Protein AF-A0A968IIS9-F1 (afdb_monomer_lite)

Sequence (129 aa):
MTMNLSERDKFNYFKNLAVIAIKNIHNLNKELLGYYANKLEISKTELEAISPDELLNYEFQQLDNNNFNLELLCDAVTIVCSKGEGNVDEKQYLACVELAGVLNYNQQTVDKTIENFFEISRKRNQKNH

pLDDT: mean 87.01, std 10.9, range [44.0, 96.81]

Foldseek 3Di:
DADPADLVLLLLLLLLLVLLLVLPPDPVSVVLSVVSCVNSVPDPVNVVPDDPVCSVVDQRAAGPPLVCLLVSLLSSLCSQCVVPDLDRDPSSLVSSQSSCVNSVHHSVSSVVSNVVVVVVVVVVVVVVD

Structure (mmCIF, N/CA/C/O backbone):
data_AF-A0A968IIS9-F1
#
_entry.id   AF-A0A968IIS9-F1
#
loop_
_atom_site.group_PDB
_atom_site.id
_atom_site.type_symbol
_atom_site.label_atom_id
_atom_site.label_alt_id
_atom_site.label_comp_id
_atom_site.label_asym_id
_atom_site.label_entity_id
_atom_site.label_seq_id
_atom_site.pdbx_PDB_ins_code
_atom_site.Cartn_x
_atom_site.Cartn_y
_atom_site.Cartn_z
_atom_site.occupancy
_atom_site.B_iso_or_equiv
_atom_site.auth_seq_id
_atom_site.auth_comp_id
_atom_site.auth_asym_id
_atom_site.auth_atom_id
_atom_site.pdbx_PDB_model_num
ATOM 1 N N . MET A 1 1 ? 10.308 9.966 12.398 1.00 47.16 1 MET A N 1
ATOM 2 C CA . MET A 1 1 ? 9.239 10.844 11.884 1.00 47.16 1 MET A CA 1
ATOM 3 C C . MET A 1 1 ? 7.938 10.145 12.223 1.00 47.16 1 MET A C 1
ATOM 5 O O . MET A 1 1 ? 7.793 9.003 11.814 1.00 47.16 1 MET A O 1
ATOM 9 N N . THR A 1 2 ? 7.089 10.745 13.054 1.00 53.34 2 THR A N 1
ATOM 10 C CA . THR A 1 2 ? 5.845 10.118 13.537 1.00 53.34 2 THR A CA 1
ATOM 11 C C . THR A 1 2 ? 4.686 10.612 12.672 1.00 53.34 2 THR A C 1
ATOM 13 O O . THR A 1 2 ? 4.580 11.818 12.442 1.00 53.34 2 THR A O 1
ATOM 16 N N . MET A 1 3 ? 3.863 9.706 12.138 1.00 71.00 3 MET A N 1
ATOM 17 C CA . MET A 1 3 ? 2.728 10.068 11.281 1.00 71.00 3 MET A CA 1
ATOM 18 C C . MET A 1 3 ? 1.579 10.584 12.151 1.00 71.00 3 MET A C 1
ATOM 20 O O . MET A 1 3 ? 1.103 9.874 13.030 1.00 71.00 3 MET A O 1
ATOM 24 N N . ASN A 1 4 ? 1.121 11.816 11.915 1.00 84.44 4 ASN A N 1
ATOM 25 C CA . ASN A 1 4 ? -0.044 12.373 12.607 1.00 84.44 4 ASN A CA 1
ATOM 26 C C . ASN A 1 4 ? -1.339 11.919 11.907 1.00 84.44 4 ASN A C 1
ATOM 28 O O . ASN A 1 4 ? -2.001 12.700 11.218 1.00 84.44 4 ASN A O 1
ATOM 32 N N . LEU A 1 5 ? -1.626 10.622 12.016 1.00 86.62 5 LEU A N 1
ATOM 33 C CA . LEU A 1 5 ? -2.826 9.963 11.503 1.00 86.62 5 LEU A CA 1
ATOM 34 C C . LEU A 1 5 ? -3.751 9.587 12.661 1.00 86.62 5 LEU A C 1
ATOM 36 O O . LEU A 1 5 ? -3.286 9.279 13.759 1.00 86.62 5 LEU A O 1
ATOM 40 N N . SER A 1 6 ? -5.060 9.583 12.404 1.00 91.88 6 SER A N 1
ATOM 41 C CA . SER A 1 6 ? -6.017 8.982 13.333 1.00 91.88 6 SER A CA 1
ATOM 42 C C . SER A 1 6 ? -5.780 7.469 13.429 1.00 91.88 6 SER A C 1
ATOM 44 O O . SER A 1 6 ? -5.282 6.862 12.482 1.00 91.88 6 SER A O 1
ATOM 46 N N . GLU A 1 7 ? -6.176 6.833 14.534 1.00 90.50 7 GLU A N 1
ATOM 47 C CA . GLU A 1 7 ? -6.088 5.365 14.666 1.00 90.50 7 GLU A CA 1
ATOM 48 C C . GLU A 1 7 ? -6.849 4.643 13.546 1.00 90.50 7 GLU A C 1
ATOM 50 O O . GLU A 1 7 ? -6.374 3.661 12.978 1.00 90.50 7 GLU A O 1
ATOM 55 N N . ARG A 1 8 ? -7.990 5.204 13.129 1.00 91.06 8 ARG A N 1
ATOM 56 C CA . ARG A 1 8 ? -8.746 4.711 11.976 1.00 91.06 8 ARG A CA 1
ATOM 57 C C . ARG A 1 8 ? -7.932 4.783 10.684 1.00 91.06 8 ARG A C 1
ATOM 59 O O . ARG A 1 8 ? -7.880 3.798 9.952 1.00 91.06 8 ARG A O 1
ATOM 66 N N . ASP A 1 9 ? -7.295 5.919 10.405 1.00 93.31 9 ASP A N 1
ATOM 67 C CA . ASP A 1 9 ? -6.478 6.080 9.201 1.00 93.31 9 ASP A CA 1
ATOM 68 C C . ASP A 1 9 ? -5.245 5.185 9.231 1.00 93.31 9 ASP A C 1
ATOM 70 O O . ASP A 1 9 ? -4.914 4.597 8.210 1.00 93.31 9 ASP A O 1
ATOM 74 N N . LYS A 1 10 ? -4.582 5.032 10.384 1.00 93.69 10 LYS A N 1
ATOM 75 C CA . LYS A 1 10 ? -3.467 4.088 10.548 1.00 93.69 10 LYS A CA 1
ATOM 76 C C . LYS A 1 10 ? -3.906 2.672 10.171 1.00 93.69 10 LYS A C 1
ATOM 78 O O . LYS A 1 10 ? -3.224 1.991 9.405 1.00 93.69 10 LYS A O 1
ATOM 83 N N . PHE A 1 11 ? -5.074 2.249 10.650 1.00 92.81 11 PHE A N 1
ATOM 84 C CA . PHE A 1 11 ? -5.606 0.920 10.370 1.00 92.81 11 PHE A CA 1
ATOM 85 C C . PHE A 1 11 ? -6.006 0.744 8.899 1.00 92.81 11 PHE A C 1
ATOM 87 O O . PHE A 1 11 ? -5.653 -0.259 8.280 1.00 92.81 11 PHE A O 1
ATOM 94 N N . ASN A 1 12 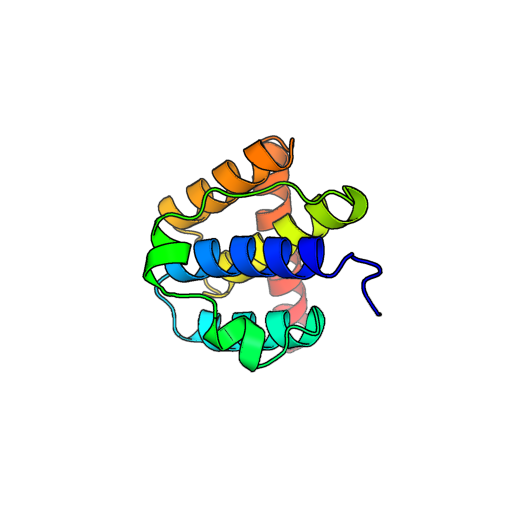? -6.667 1.739 8.303 1.00 93.88 12 ASN A N 1
ATOM 95 C CA . ASN A 1 12 ? -7.015 1.737 6.879 1.00 93.88 12 ASN A CA 1
ATOM 96 C C . ASN A 1 12 ? -5.769 1.751 5.982 1.00 93.88 12 ASN A C 1
ATOM 98 O O . ASN A 1 12 ? -5.699 1.000 5.009 1.00 93.88 12 ASN A O 1
ATOM 102 N N . TYR A 1 13 ? -4.756 2.545 6.338 1.00 96.06 13 TYR A N 1
ATOM 103 C CA . TYR A 1 13 ? -3.452 2.569 5.675 1.00 96.06 13 TYR A CA 1
ATOM 104 C C . TYR A 1 13 ? -2.846 1.168 5.677 1.00 96.06 13 TYR A C 1
ATOM 106 O O . TYR A 1 13 ? -2.483 0.642 4.623 1.00 96.06 13 TYR A O 1
ATOM 114 N N . PHE A 1 14 ? -2.789 0.534 6.849 1.00 95.56 14 PHE A N 1
ATOM 115 C CA . PHE A 1 14 ? -2.241 -0.807 6.985 1.00 95.56 14 PHE A CA 1
ATOM 116 C C . PHE A 1 14 ? -3.028 -1.847 6.174 1.00 95.56 14 PHE A C 1
ATOM 118 O O . PHE A 1 14 ? -2.420 -2.641 5.458 1.00 95.56 14 PHE A O 1
ATOM 125 N N . LYS A 1 15 ? -4.367 -1.828 6.220 1.00 94.75 15 LYS A N 1
ATOM 126 C CA . LYS A 1 15 ? -5.212 -2.760 5.453 1.00 94.75 15 LYS A CA 1
ATOM 127 C C . LYS A 1 15 ? -5.036 -2.607 3.947 1.00 94.75 15 LYS A C 1
ATOM 129 O O . LYS A 1 15 ? -4.882 -3.615 3.262 1.00 94.75 15 LYS A O 1
ATOM 134 N N . ASN A 1 16 ? -4.970 -1.372 3.442 1.00 95.81 16 ASN A N 1
ATOM 135 C CA . ASN A 1 16 ? -4.660 -1.111 2.035 1.00 95.81 16 ASN A CA 1
ATOM 136 C C . ASN A 1 16 ? -3.330 -1.783 1.640 1.00 95.81 16 ASN A C 1
ATOM 138 O O . ASN A 1 16 ? -3.276 -2.515 0.653 1.00 95.81 16 ASN A O 1
ATOM 142 N N . LEU A 1 17 ? -2.272 -1.614 2.443 1.00 94.81 17 LEU A N 1
ATOM 143 C CA . LEU A 1 17 ? -0.983 -2.270 2.197 1.00 94.81 17 LEU A CA 1
ATOM 144 C C . LEU A 1 17 ? -1.053 -3.801 2.303 1.00 94.81 17 LEU A C 1
ATOM 146 O O . LEU A 1 17 ? -0.445 -4.501 1.492 1.00 94.81 17 LEU A O 1
ATOM 150 N N . ALA A 1 18 ? -1.796 -4.333 3.274 1.00 92.50 18 ALA A N 1
ATOM 151 C CA . ALA A 1 18 ? -1.953 -5.770 3.481 1.00 92.50 18 ALA A CA 1
ATOM 152 C C . ALA A 1 18 ? -2.649 -6.452 2.294 1.00 92.50 18 ALA A C 1
ATOM 154 O O . ALA A 1 18 ? -2.212 -7.518 1.862 1.00 92.50 18 ALA A O 1
ATOM 155 N N . VAL A 1 19 ? -3.667 -5.819 1.702 1.00 92.25 19 VAL A N 1
ATOM 156 C CA . VAL A 1 19 ? -4.322 -6.326 0.485 1.00 92.25 19 VAL A CA 1
ATOM 157 C C . VAL A 1 19 ? -3.366 -6.337 -0.707 1.00 92.25 19 VAL A C 1
ATOM 159 O O . VAL A 1 19 ? -3.286 -7.345 -1.414 1.00 92.25 19 VAL A O 1
ATOM 162 N N . ILE A 1 20 ? -2.588 -5.266 -0.908 1.00 91.69 20 ILE A N 1
ATOM 163 C CA . ILE A 1 20 ? -1.550 -5.214 -1.955 1.00 91.69 20 ILE A CA 1
ATOM 164 C C . ILE A 1 20 ? -0.535 -6.348 -1.762 1.00 91.69 20 ILE A C 1
ATOM 166 O O . ILE A 1 20 ? -0.191 -7.060 -2.706 1.00 91.69 20 ILE A O 1
ATOM 170 N N . ALA A 1 21 ? -0.089 -6.550 -0.524 1.00 88.94 21 ALA A N 1
ATOM 171 C CA . ALA A 1 21 ? 0.844 -7.604 -0.166 1.00 88.94 21 ALA A CA 1
ATOM 172 C C . ALA A 1 21 ? 0.268 -9.012 -0.369 1.00 88.94 21 ALA A C 1
ATOM 174 O O . ALA A 1 21 ? 1.003 -9.880 -0.810 1.00 88.94 21 ALA A O 1
ATOM 175 N N . ILE A 1 22 ? -1.017 -9.263 -0.099 1.00 83.56 22 ILE A N 1
ATOM 176 C CA . ILE A 1 22 ? -1.646 -10.578 -0.336 1.00 83.56 22 ILE A CA 1
ATOM 177 C C . ILE A 1 22 ? -1.764 -10.877 -1.829 1.00 83.56 22 ILE A C 1
ATOM 179 O O . ILE A 1 22 ? -1.494 -12.001 -2.257 1.00 83.56 22 ILE A O 1
ATOM 183 N N . LYS A 1 23 ? -2.109 -9.866 -2.638 1.00 76.56 23 LYS A N 1
ATOM 184 C CA . LYS A 1 23 ? -2.104 -9.979 -4.105 1.00 76.56 23 LYS A CA 1
ATOM 185 C C . LYS A 1 23 ? -0.694 -10.266 -4.655 1.00 76.56 23 LYS A C 1
ATOM 187 O O . LYS A 1 23 ? -0.564 -10.719 -5.790 1.00 76.56 23 LYS A O 1
ATOM 192 N N . ASN A 1 24 ? 0.349 -10.071 -3.845 1.00 73.50 24 ASN A N 1
ATOM 193 C CA . ASN A 1 24 ? 1.746 -10.325 -4.170 1.00 73.50 24 ASN A CA 1
ATOM 194 C C . ASN A 1 24 ? 2.317 -11.500 -3.337 1.00 73.50 24 ASN A C 1
ATOM 196 O O . ASN A 1 24 ? 2.761 -11.339 -2.203 1.00 73.50 24 ASN A O 1
ATOM 200 N N . ILE A 1 25 ? 2.334 -12.711 -3.900 1.00 64.75 25 ILE A N 1
ATOM 201 C CA . ILE A 1 25 ? 2.734 -13.945 -3.193 1.00 64.75 25 ILE A CA 1
ATOM 202 C C . ILE A 1 25 ? 4.264 -13.990 -2.983 1.00 64.75 25 ILE A C 1
ATOM 204 O O . ILE A 1 25 ? 4.981 -14.710 -3.678 1.00 64.75 25 ILE A O 1
ATOM 208 N N . HIS A 1 26 ? 4.787 -13.214 -2.030 1.00 66.25 26 HIS A N 1
ATOM 209 C CA . HIS A 1 26 ? 6.215 -13.176 -1.718 1.00 66.25 26 HIS A CA 1
ATOM 210 C C . HIS A 1 26 ? 6.491 -13.076 -0.212 1.00 66.25 26 HIS A C 1
ATOM 212 O O . HIS A 1 26 ? 5.891 -12.273 0.499 1.00 66.25 26 HIS A O 1
ATOM 218 N N . ASN A 1 27 ? 7.451 -13.865 0.287 1.00 60.72 27 ASN A N 1
ATOM 219 C CA . ASN A 1 27 ? 7.797 -13.900 1.715 1.00 60.72 27 ASN A CA 1
ATOM 220 C C . ASN A 1 27 ? 8.330 -12.557 2.243 1.00 60.72 27 ASN A C 1
ATOM 222 O O . ASN A 1 27 ? 8.038 -12.206 3.383 1.00 60.72 27 ASN A O 1
ATOM 226 N N . LEU A 1 28 ? 9.029 -11.778 1.405 1.00 68.75 28 LEU A N 1
ATOM 227 C CA . LEU A 1 28 ? 9.525 -10.432 1.747 1.00 68.75 28 LEU A CA 1
ATOM 228 C C . LEU A 1 28 ? 8.395 -9.466 2.144 1.00 68.75 28 LEU A C 1
ATOM 230 O O . LEU A 1 28 ? 8.603 -8.561 2.948 1.00 68.75 28 LEU A O 1
ATOM 234 N N . ASN A 1 29 ? 7.172 -9.692 1.652 1.00 79.12 29 ASN A N 1
ATOM 235 C CA . ASN A 1 29 ? 6.033 -8.851 2.005 1.00 79.12 29 ASN A CA 1
ATOM 236 C C . ASN A 1 29 ? 5.629 -9.014 3.470 1.00 79.12 29 ASN A C 1
ATOM 238 O O . ASN A 1 29 ? 5.126 -8.065 4.057 1.00 79.12 29 ASN A O 1
ATOM 242 N N . LYS A 1 30 ? 5.885 -10.170 4.097 1.00 80.56 30 LYS A N 1
ATOM 243 C CA . LYS A 1 30 ? 5.611 -10.351 5.532 1.00 80.56 30 LYS A CA 1
ATOM 244 C C . LYS A 1 30 ? 6.502 -9.454 6.387 1.00 80.56 30 LYS A C 1
ATOM 246 O O . LYS A 1 30 ? 6.022 -8.853 7.342 1.00 80.56 30 LYS A O 1
ATOM 251 N N . GLU A 1 31 ? 7.777 -9.338 6.025 1.00 86.06 31 GLU A N 1
ATOM 252 C CA . GLU A 1 31 ? 8.723 -8.459 6.718 1.00 86.06 31 GLU A CA 1
ATOM 253 C C . GLU A 1 31 ? 8.371 -6.985 6.499 1.00 86.06 31 GLU A C 1
ATOM 255 O O . GLU A 1 31 ? 8.329 -6.217 7.460 1.00 86.06 31 GLU A O 1
ATOM 260 N N . LEU A 1 32 ? 8.033 -6.602 5.261 1.00 88.50 32 LEU A N 1
ATOM 261 C CA . LEU A 1 32 ? 7.581 -5.244 4.946 1.00 88.50 32 LEU A CA 1
ATOM 262 C C . LEU A 1 32 ? 6.284 -4.884 5.678 1.00 88.50 32 LEU A C 1
ATOM 264 O O . LEU A 1 32 ? 6.190 -3.803 6.250 1.00 88.50 32 LEU A O 1
ATOM 268 N N . LEU A 1 33 ? 5.304 -5.788 5.733 1.00 89.56 33 LEU A N 1
ATOM 269 C CA . LEU A 1 33 ? 4.089 -5.568 6.516 1.00 89.56 33 LEU A CA 1
ATOM 270 C C . LEU A 1 33 ? 4.394 -5.445 8.010 1.00 89.56 33 LEU A C 1
ATOM 272 O O . LEU A 1 33 ? 3.842 -4.566 8.661 1.00 89.56 33 LEU A O 1
ATOM 276 N N . GLY A 1 34 ? 5.307 -6.253 8.556 1.00 90.31 34 GLY A N 1
ATOM 277 C CA . GLY A 1 34 ? 5.764 -6.094 9.940 1.00 90.31 34 GLY A CA 1
ATOM 278 C C . GLY A 1 34 ? 6.399 -4.723 10.194 1.00 90.31 34 GLY A C 1
ATOM 279 O O . GLY A 1 34 ? 6.107 -4.077 11.202 1.00 90.31 34 GLY A O 1
ATOM 280 N N . TYR A 1 35 ? 7.211 -4.238 9.252 1.00 92.50 35 TYR A N 1
ATOM 281 C CA . TYR A 1 35 ? 7.767 -2.886 9.294 1.00 92.50 35 TYR A CA 1
ATOM 282 C C . TYR A 1 35 ? 6.670 -1.812 9.281 1.00 92.50 35 TYR A C 1
ATOM 284 O O . TYR A 1 35 ? 6.698 -0.906 10.113 1.00 92.50 35 TYR A O 1
ATOM 292 N N . TYR A 1 36 ? 5.684 -1.921 8.387 1.00 93.94 36 TYR A N 1
ATOM 293 C CA . TYR A 1 36 ? 4.599 -0.943 8.281 1.00 93.94 36 TYR A CA 1
ATOM 294 C C . TYR A 1 36 ? 3.650 -0.965 9.478 1.00 93.94 36 TYR A C 1
ATOM 296 O O . TYR A 1 36 ? 3.237 0.100 9.928 1.00 93.94 36 TYR A O 1
ATOM 304 N N . ALA A 1 37 ? 3.362 -2.137 10.047 1.00 93.69 37 ALA A N 1
ATOM 305 C CA . ALA A 1 37 ? 2.602 -2.244 11.288 1.00 93.69 37 ALA A CA 1
ATOM 306 C C . ALA A 1 37 ? 3.293 -1.483 12.428 1.00 93.69 37 ALA A C 1
ATOM 308 O O . ALA A 1 37 ? 2.651 -0.711 13.132 1.00 93.69 37 ALA A O 1
ATOM 309 N N . ASN A 1 38 ? 4.616 -1.633 12.554 1.00 93.06 38 ASN A N 1
ATOM 310 C CA . ASN A 1 38 ? 5.401 -0.898 13.542 1.00 93.06 38 ASN A CA 1
ATOM 311 C C . ASN A 1 38 ? 5.442 0.614 13.241 1.00 93.06 38 ASN A C 1
ATOM 313 O O . ASN A 1 38 ? 5.233 1.424 14.138 1.00 93.06 38 ASN A O 1
ATOM 317 N N . LYS A 1 39 ? 5.651 1.010 11.974 1.00 92.25 39 LYS A N 1
ATOM 318 C CA . LYS A 1 39 ? 5.648 2.422 11.533 1.00 92.25 39 LYS A CA 1
ATOM 319 C C . LYS A 1 39 ? 4.328 3.126 11.869 1.00 92.25 39 LYS A C 1
ATOM 321 O O . LYS A 1 39 ? 4.343 4.300 12.229 1.00 92.25 39 LYS A O 1
ATOM 326 N N . LEU A 1 40 ? 3.211 2.416 11.722 1.00 93.25 40 LEU A N 1
ATOM 327 C CA . LEU A 1 40 ? 1.858 2.912 11.980 1.00 93.25 40 LEU A CA 1
ATOM 328 C C . LEU A 1 40 ? 1.410 2.706 13.432 1.00 93.25 40 LEU A C 1
ATOM 330 O O . LEU A 1 40 ? 0.303 3.107 13.772 1.00 93.25 40 LEU A O 1
ATOM 334 N N . GLU A 1 41 ? 2.263 2.120 14.278 1.00 93.75 41 GLU A N 1
ATOM 335 C CA . GLU A 1 41 ? 1.984 1.832 15.690 1.00 93.75 41 GLU A CA 1
ATOM 336 C C . GLU A 1 41 ? 0.768 0.909 15.899 1.00 93.75 41 GLU A C 1
ATOM 338 O O . GLU A 1 41 ? 0.107 0.979 16.931 1.00 93.75 41 GLU A O 1
ATOM 343 N N . ILE A 1 42 ? 0.486 0.017 14.942 1.00 92.19 42 ILE A N 1
ATOM 344 C CA . ILE A 1 42 ? -0.597 -0.966 15.065 1.00 92.19 42 ILE A CA 1
ATOM 345 C C . ILE A 1 42 ? -0.205 -2.002 16.118 1.00 92.19 42 ILE A C 1
ATOM 347 O O . ILE A 1 42 ? 0.838 -2.660 16.016 1.00 92.19 42 ILE A O 1
ATOM 351 N N . SER A 1 43 ? -1.045 -2.176 17.135 1.00 90.25 43 SER A N 1
ATOM 352 C CA . SER A 1 43 ? -0.785 -3.142 18.195 1.00 90.25 43 SER A CA 1
ATOM 353 C C . SER A 1 43 ? -0.912 -4.586 17.698 1.00 90.25 43 SER A C 1
ATOM 355 O O . SER A 1 43 ? -1.608 -4.897 16.730 1.00 90.25 43 SER A O 1
ATOM 357 N N . LYS A 1 44 ? -0.275 -5.521 18.413 1.00 87.88 44 LYS A N 1
ATOM 358 C CA . LYS A 1 44 ? -0.380 -6.960 18.120 1.00 87.88 44 LYS A CA 1
ATOM 359 C C . LYS A 1 44 ? -1.834 -7.442 18.127 1.00 87.88 44 LYS A C 1
ATOM 361 O O . LYS A 1 44 ? -2.215 -8.209 17.254 1.00 87.88 44 LYS A O 1
ATOM 366 N N . THR A 1 45 ? -2.634 -6.957 19.075 1.00 88.69 45 THR A N 1
ATOM 367 C CA . THR A 1 45 ? -4.058 -7.295 19.194 1.00 88.69 45 THR A CA 1
ATOM 368 C C . THR A 1 45 ? -4.854 -6.829 17.976 1.00 88.69 45 THR A C 1
ATOM 370 O O . THR A 1 45 ? -5.708 -7.559 17.486 1.00 88.69 45 THR A O 1
ATOM 373 N N . GLU A 1 46 ? -4.565 -5.634 17.457 1.00 89.25 46 GLU A N 1
ATOM 374 C CA . GLU A 1 46 ? -5.223 -5.105 16.257 1.00 89.25 46 GLU A CA 1
ATOM 375 C C . GLU A 1 46 ? -4.823 -5.876 15.000 1.00 89.25 46 GLU A C 1
ATOM 377 O O . GLU A 1 46 ? -5.681 -6.166 14.172 1.00 89.25 46 GLU A O 1
ATOM 382 N N . LEU A 1 47 ? -3.551 -6.267 14.874 1.00 87.06 47 LEU A N 1
ATOM 383 C CA . LEU A 1 47 ? -3.103 -7.139 13.785 1.00 87.06 47 LEU A CA 1
ATOM 384 C C . LEU A 1 47 ? -3.782 -8.510 13.836 1.00 87.06 47 LEU A C 1
ATOM 386 O O . LEU A 1 47 ? -4.200 -9.022 12.804 1.00 87.06 47 LEU A O 1
ATOM 390 N N . GLU A 1 48 ? -3.898 -9.099 15.028 1.00 86.69 48 GLU A N 1
ATOM 391 C CA . GLU A 1 48 ? -4.556 -10.395 15.237 1.00 86.69 48 GLU A CA 1
ATOM 392 C C . GLU A 1 48 ? -6.068 -10.340 14.974 1.00 86.69 48 GLU A C 1
ATOM 394 O O . GLU A 1 48 ? -6.663 -11.360 14.630 1.00 86.69 48 GLU A O 1
ATOM 399 N N . ALA A 1 49 ? -6.687 -9.162 15.096 1.00 86.69 49 ALA A N 1
ATOM 400 C CA . ALA A 1 49 ? -8.093 -8.952 14.764 1.00 86.69 49 ALA A CA 1
ATOM 401 C C . ALA A 1 49 ? -8.361 -8.904 13.249 1.00 86.69 49 ALA A C 1
ATOM 403 O O . ALA A 1 49 ? -9.501 -9.117 12.837 1.00 86.69 49 ALA A O 1
ATOM 404 N N . ILE A 1 50 ? -7.344 -8.645 12.417 1.00 86.50 50 ILE A N 1
ATOM 405 C CA . ILE A 1 50 ? -7.486 -8.650 10.957 1.00 86.50 50 ILE A CA 1
ATOM 406 C C . ILE A 1 50 ? -7.492 -10.098 10.468 1.00 86.50 50 ILE A C 1
ATOM 408 O O . ILE A 1 50 ? -6.457 -10.767 10.415 1.00 86.50 50 ILE A O 1
ATOM 412 N N . SER A 1 51 ? -8.663 -10.585 10.066 1.00 85.94 51 SER A N 1
ATOM 413 C CA . SER A 1 51 ? -8.760 -11.928 9.493 1.00 85.94 51 SER A CA 1
ATOM 414 C C . SER A 1 51 ? -8.291 -11.950 8.027 1.00 85.94 51 SER A C 1
ATOM 416 O O . SER A 1 51 ? -8.507 -10.982 7.291 1.00 85.94 51 SER A O 1
ATOM 418 N N . PRO A 1 52 ? -7.685 -13.052 7.547 1.00 82.81 52 PRO A N 1
ATOM 419 C CA . PRO A 1 52 ? -7.351 -13.200 6.130 1.00 82.81 52 PRO A CA 1
ATOM 420 C C . PRO A 1 52 ? -8.568 -13.052 5.206 1.00 82.81 52 PRO A C 1
ATOM 422 O O . PRO A 1 52 ? -8.458 -12.426 4.155 1.00 82.81 52 PRO A O 1
ATOM 425 N N . ASP A 1 53 ? -9.729 -13.571 5.616 1.00 85.81 53 ASP A N 1
ATOM 426 C CA . ASP A 1 53 ? -10.977 -13.482 4.847 1.00 85.81 53 ASP A CA 1
ATOM 427 C C . ASP A 1 53 ? -11.478 -12.041 4.724 1.00 85.81 53 ASP A C 1
ATOM 429 O O . ASP A 1 53 ? -11.998 -11.649 3.680 1.00 85.81 53 ASP A O 1
ATOM 433 N N . GLU A 1 54 ? -11.285 -11.227 5.764 1.00 87.81 54 GLU A N 1
ATOM 434 C CA . GLU A 1 54 ? -11.579 -9.798 5.702 1.00 87.81 54 GLU A CA 1
ATOM 435 C C . GLU A 1 54 ? -10.710 -9.112 4.648 1.00 87.81 54 GLU A C 1
ATOM 437 O O . GLU A 1 54 ? -11.235 -8.376 3.822 1.00 87.81 54 GLU A O 1
ATOM 442 N N . LEU A 1 55 ? -9.404 -9.393 4.617 1.00 87.50 55 LEU A N 1
ATOM 443 C CA . LEU A 1 55 ? -8.497 -8.796 3.632 1.00 87.50 55 LEU A CA 1
ATOM 444 C C . LEU A 1 55 ? -8.797 -9.242 2.197 1.00 87.50 55 LEU A C 1
ATOM 446 O O . LEU A 1 55 ? -8.621 -8.457 1.269 1.00 87.50 55 LEU A O 1
ATOM 450 N N . LEU A 1 56 ? -9.275 -10.473 1.995 1.00 83.56 56 LEU A N 1
ATOM 451 C CA . LEU A 1 56 ? -9.685 -10.951 0.670 1.00 83.56 56 LEU A CA 1
ATOM 452 C C . LEU A 1 56 ? -10.902 -10.196 0.118 1.00 83.56 56 LEU A C 1
ATOM 454 O O . LEU A 1 56 ? -11.031 -10.070 -1.098 1.00 83.56 56 LEU A O 1
ATOM 458 N N . ASN A 1 57 ? -11.766 -9.692 1.000 1.00 87.38 57 ASN A N 1
ATOM 459 C CA . ASN A 1 57 ? -12.979 -8.951 0.646 1.00 87.38 57 ASN A CA 1
ATOM 460 C C . ASN A 1 57 ? -12.862 -7.443 0.915 1.00 87.38 57 ASN A C 1
ATOM 462 O O . ASN A 1 57 ? -13.846 -6.715 0.789 1.00 87.38 57 ASN A O 1
ATOM 466 N N . TYR A 1 58 ? -11.686 -6.967 1.322 1.00 90.12 58 TYR A N 1
ATOM 467 C CA . TYR A 1 58 ? -11.486 -5.574 1.682 1.00 90.12 58 TYR A CA 1
ATOM 468 C C . TYR A 1 58 ? -11.395 -4.707 0.425 1.00 90.12 58 TYR A C 1
ATOM 470 O O . TYR A 1 58 ? -10.524 -4.892 -0.428 1.00 90.12 58 TYR A O 1
ATOM 478 N N . GLU A 1 59 ? -12.284 -3.724 0.339 1.00 92.69 59 GLU A N 1
ATOM 479 C CA . GLU A 1 59 ? -12.226 -2.670 -0.666 1.00 92.69 59 GLU A CA 1
ATOM 480 C C . GLU A 1 59 ? -11.259 -1.580 -0.205 1.00 92.69 59 GLU A C 1
ATOM 482 O O . GLU A 1 59 ? -11.313 -1.139 0.946 1.00 92.69 59 GLU A O 1
ATOM 487 N N . PHE A 1 60 ? -10.376 -1.134 -1.104 1.00 95.19 60 PHE A N 1
ATOM 488 C CA . PHE A 1 60 ? -9.447 -0.052 -0.794 1.00 95.19 60 PHE A CA 1
ATOM 489 C C . PHE A 1 60 ? -10.197 1.186 -0.302 1.00 95.19 60 PHE A C 1
ATOM 491 O O . PHE A 1 60 ? -11.261 1.534 -0.816 1.00 95.19 60 PHE A O 1
ATOM 498 N N . GLN A 1 61 ? -9.611 1.876 0.674 1.00 93.94 61 GLN A N 1
ATOM 499 C CA . GLN A 1 61 ? -10.193 3.084 1.253 1.00 93.94 61 GLN A CA 1
ATOM 500 C C . GLN A 1 61 ? -9.236 4.263 1.145 1.00 93.94 61 GLN A C 1
ATOM 502 O O . GLN A 1 61 ? -8.029 4.128 1.356 1.00 93.94 61 GLN A O 1
ATOM 507 N N . GLN A 1 62 ? -9.801 5.433 0.862 1.00 94.50 62 GLN A N 1
ATOM 508 C CA . GLN A 1 62 ? -9.111 6.705 1.012 1.00 94.50 62 GLN A CA 1
ATOM 509 C C . GLN A 1 62 ? -8.938 7.024 2.501 1.00 94.50 62 GLN A C 1
ATOM 511 O O . GLN A 1 62 ? -9.808 6.700 3.310 1.00 94.50 62 GLN A O 1
ATOM 516 N N . LEU A 1 63 ? -7.817 7.649 2.866 1.00 94.00 63 LEU A N 1
ATOM 517 C CA . LEU A 1 63 ? -7.617 8.149 4.225 1.00 94.00 63 LEU A CA 1
ATOM 518 C C . LEU A 1 63 ? -8.377 9.463 4.409 1.00 94.00 63 LEU A C 1
ATOM 520 O O . LEU A 1 63 ? -8.415 10.289 3.494 1.00 94.00 63 LEU A O 1
ATOM 524 N N . ASP A 1 64 ? -8.905 9.690 5.609 1.00 90.62 64 ASP A N 1
ATOM 525 C CA . ASP A 1 64 ? -9.569 10.947 5.960 1.00 90.62 64 ASP A CA 1
ATOM 526 C C . ASP A 1 64 ? -8.548 12.108 5.884 1.00 90.62 64 ASP A C 1
ATOM 528 O O . ASP A 1 64 ? -8.847 13.208 5.406 1.00 90.62 64 ASP A O 1
ATOM 532 N N . ASN A 1 65 ? -7.291 11.847 6.269 1.00 86.62 65 ASN A N 1
ATOM 533 C CA . ASN A 1 65 ? -6.171 12.768 6.075 1.00 86.62 65 ASN A CA 1
ATOM 534 C C . ASN A 1 65 ? -5.447 12.544 4.732 1.00 86.62 65 ASN A C 1
ATOM 536 O O . ASN A 1 65 ? -4.445 11.830 4.640 1.00 86.62 65 ASN A O 1
ATOM 540 N N . ASN A 1 66 ? -5.908 13.249 3.697 1.00 87.50 66 ASN A N 1
ATOM 541 C CA . ASN A 1 66 ? -5.403 13.132 2.323 1.00 87.50 66 ASN A CA 1
ATOM 542 C C . ASN A 1 66 ? -3.903 13.404 2.133 1.00 87.50 66 ASN A C 1
ATOM 544 O O . ASN A 1 66 ? -3.338 12.991 1.120 1.00 87.50 66 ASN A O 1
ATOM 548 N N . ASN A 1 67 ? -3.243 14.067 3.088 1.00 88.81 67 ASN A N 1
ATOM 549 C CA . ASN A 1 67 ? -1.810 14.358 2.999 1.00 88.81 67 ASN A CA 1
ATOM 550 C C . ASN A 1 67 ? -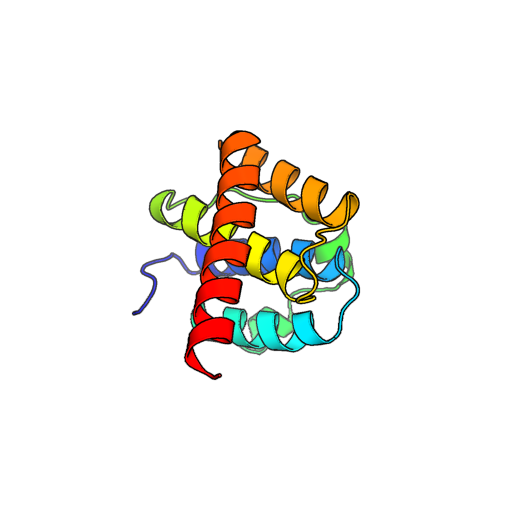0.948 13.087 2.953 1.00 88.81 67 ASN A C 1
ATOM 552 O O . ASN A 1 67 ? 0.180 13.135 2.470 1.00 88.81 67 ASN A O 1
ATOM 556 N N . PHE A 1 68 ? -1.487 11.958 3.420 1.00 92.69 68 PHE A N 1
ATOM 557 C CA . PHE A 1 68 ? -0.784 10.680 3.471 1.00 92.69 68 PHE A CA 1
ATOM 558 C C . PHE A 1 68 ? -1.184 9.707 2.355 1.00 92.69 68 PHE A C 1
ATOM 560 O O . PHE A 1 68 ? -0.574 8.650 2.237 1.00 92.69 68 PHE A O 1
ATOM 567 N N . ASN A 1 69 ? -2.145 10.051 1.488 1.00 94.56 69 ASN A N 1
ATOM 568 C CA . ASN A 1 69 ? -2.568 9.162 0.397 1.00 94.56 69 ASN A CA 1
ATOM 569 C C . ASN A 1 69 ? -1.449 8.930 -0.630 1.00 94.56 69 ASN A C 1
ATOM 571 O O . ASN A 1 69 ? -1.270 7.814 -1.111 1.00 94.56 69 ASN A O 1
ATOM 575 N N . LEU A 1 70 ? -0.654 9.958 -0.945 1.00 94.69 70 LEU A N 1
ATOM 576 C CA . LEU A 1 70 ? 0.503 9.778 -1.825 1.00 94.69 70 LEU A CA 1
ATOM 577 C C . LEU A 1 70 ? 1.566 8.889 -1.169 1.00 94.69 70 LEU A C 1
ATOM 579 O O . LEU A 1 70 ? 2.174 8.066 -1.849 1.00 94.69 70 LEU A O 1
ATOM 583 N N . GLU A 1 71 ? 1.774 9.029 0.142 1.00 95.06 71 GLU A N 1
ATOM 584 C CA . GLU A 1 71 ? 2.710 8.183 0.889 1.00 95.06 71 GLU A CA 1
ATOM 585 C C . GLU A 1 71 ? 2.241 6.724 0.891 1.00 95.06 71 GLU A C 1
ATOM 587 O O . GLU A 1 71 ? 3.028 5.830 0.588 1.00 95.06 71 GLU A O 1
ATOM 592 N N . LEU A 1 72 ? 0.941 6.495 1.103 1.00 96.44 72 LEU A N 1
ATOM 593 C CA . LEU A 1 72 ? 0.312 5.180 1.006 1.00 96.44 72 LEU A CA 1
ATOM 594 C C . LEU A 1 72 ? 0.530 4.549 -0.373 1.00 96.44 72 LEU A C 1
ATOM 596 O O . LEU A 1 72 ? 0.900 3.379 -0.459 1.00 96.44 72 LEU A O 1
ATOM 600 N N . LEU A 1 73 ? 0.352 5.316 -1.452 1.00 96.75 73 LEU A N 1
ATOM 601 C CA . LEU A 1 73 ? 0.616 4.827 -2.805 1.00 96.75 73 LEU A CA 1
ATOM 602 C C . LEU A 1 73 ? 2.101 4.476 -3.006 1.00 96.75 73 LEU A C 1
ATOM 604 O O . LEU A 1 73 ? 2.410 3.433 -3.582 1.00 96.75 73 LEU A O 1
ATOM 608 N N . CYS A 1 74 ? 3.024 5.304 -2.508 1.00 95.00 74 CYS A N 1
ATOM 609 C CA . CYS A 1 74 ? 4.464 5.023 -2.561 1.00 95.00 74 CYS A CA 1
ATOM 610 C C . CYS A 1 74 ? 4.837 3.742 -1.798 1.00 95.00 74 CYS A C 1
ATOM 612 O O . CYS A 1 74 ? 5.649 2.941 -2.272 1.00 95.00 74 CYS A O 1
ATOM 614 N N . ASP A 1 75 ? 4.237 3.534 -0.628 1.00 95.31 75 ASP A N 1
ATOM 615 C CA . ASP A 1 75 ? 4.449 2.342 0.190 1.00 95.31 75 ASP A CA 1
ATOM 616 C C . ASP A 1 75 ? 3.855 1.090 -0.483 1.00 95.31 75 ASP A C 1
ATOM 618 O O . ASP A 1 75 ? 4.502 0.042 -0.525 1.00 95.31 75 ASP A O 1
ATOM 622 N N . ALA A 1 76 ? 2.684 1.199 -1.119 1.00 94.38 76 ALA A N 1
ATOM 623 C CA . ALA A 1 76 ? 2.110 0.118 -1.923 1.00 94.38 76 ALA A CA 1
ATOM 624 C C . ALA A 1 76 ? 3.015 -0.260 -3.108 1.00 94.38 76 ALA A C 1
ATOM 626 O O . ALA A 1 76 ? 3.268 -1.444 -3.344 1.00 94.38 76 ALA A O 1
ATOM 627 N N . VAL A 1 77 ? 3.566 0.738 -3.809 1.00 93.19 77 VAL A N 1
ATOM 628 C CA . VAL A 1 77 ? 4.552 0.528 -4.882 1.00 93.19 77 VAL A CA 1
ATOM 629 C C . VAL A 1 77 ? 5.805 -0.169 -4.351 1.00 93.19 77 VAL A C 1
ATOM 631 O O . VAL A 1 77 ? 6.319 -1.090 -4.981 1.00 93.19 77 VAL A O 1
ATOM 634 N N . THR A 1 78 ? 6.275 0.213 -3.165 1.00 91.62 78 THR A N 1
ATOM 635 C CA . THR A 1 78 ? 7.425 -0.433 -2.519 1.00 91.62 78 THR A CA 1
ATOM 636 C C . THR A 1 78 ? 7.175 -1.922 -2.285 1.00 91.62 78 THR A C 1
ATOM 638 O O . THR A 1 78 ? 8.053 -2.737 -2.569 1.00 91.62 78 THR A O 1
ATOM 641 N N . ILE A 1 79 ? 5.975 -2.296 -1.831 1.00 90.94 79 ILE A N 1
ATOM 642 C CA . ILE A 1 79 ? 5.595 -3.701 -1.628 1.00 90.94 79 ILE A CA 1
ATOM 643 C C . ILE A 1 79 ? 5.652 -4.478 -2.947 1.00 90.94 79 ILE A C 1
ATOM 645 O O . ILE A 1 79 ? 6.269 -5.545 -2.998 1.00 90.94 79 ILE A O 1
ATOM 649 N N . VAL A 1 80 ? 5.059 -3.960 -4.028 1.00 89.44 80 VAL A N 1
ATOM 650 C CA . VAL A 1 80 ? 5.035 -4.678 -5.316 1.00 89.44 80 VAL A CA 1
ATOM 651 C C . VAL A 1 80 ? 6.396 -4.732 -6.011 1.00 89.44 80 VAL A C 1
ATOM 653 O O . VAL A 1 80 ? 6.760 -5.766 -6.565 1.00 89.44 80 VAL A O 1
ATOM 656 N N . CYS A 1 81 ? 7.196 -3.671 -5.913 1.00 87.44 81 CYS A N 1
ATOM 657 C CA . CYS A 1 81 ? 8.510 -3.592 -6.552 1.00 87.44 81 CYS A CA 1
ATOM 658 C C . CYS A 1 81 ? 9.635 -4.274 -5.751 1.00 87.44 81 CYS A C 1
ATOM 660 O O . CYS A 1 81 ? 10.762 -4.387 -6.243 1.00 87.44 81 CYS A O 1
ATOM 662 N N . SER A 1 82 ? 9.357 -4.748 -4.531 1.00 79.56 82 SER A N 1
ATOM 663 C CA . SER A 1 82 ? 10.347 -5.348 -3.622 1.00 79.56 82 SER A CA 1
ATOM 664 C C . SER A 1 82 ? 11.052 -6.599 -4.176 1.00 79.56 82 SER A C 1
ATOM 666 O O . SER A 1 82 ? 12.113 -6.975 -3.682 1.00 79.56 82 SER A O 1
ATOM 668 N N . LYS A 1 83 ? 10.526 -7.202 -5.253 1.00 71.75 83 LYS A N 1
ATOM 669 C CA . LYS A 1 83 ? 11.119 -8.353 -5.958 1.00 71.75 83 LYS A CA 1
ATOM 670 C C . LYS A 1 83 ? 12.433 -8.036 -6.699 1.00 71.75 83 LYS A C 1
ATOM 672 O O . LYS A 1 83 ? 13.078 -8.946 -7.201 1.00 71.75 83 LYS A O 1
ATOM 677 N N . GLY A 1 84 ? 12.848 -6.768 -6.770 1.00 57.03 84 GLY A N 1
ATOM 678 C CA . GLY A 1 84 ? 14.223 -6.375 -7.112 1.00 57.03 84 GLY A CA 1
ATOM 679 C C . GLY A 1 84 ? 14.644 -6.472 -8.586 1.00 57.03 84 GLY A C 1
ATOM 680 O O . GLY A 1 84 ? 15.702 -5.955 -8.928 1.00 57.03 84 GLY A O 1
ATOM 681 N N . GLU A 1 85 ? 13.836 -7.042 -9.481 1.00 61.00 85 GLU A N 1
ATOM 682 C CA . GLU A 1 85 ? 14.247 -7.303 -10.876 1.00 61.00 85 GL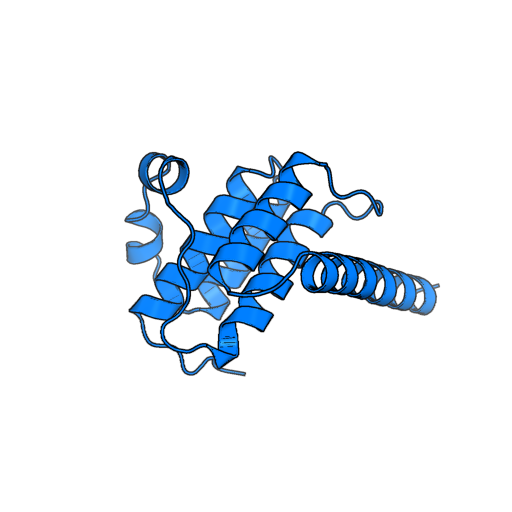U A CA 1
ATOM 683 C C . GLU A 1 85 ? 13.573 -6.402 -11.922 1.00 61.00 85 GLU A C 1
ATOM 685 O O . GLU A 1 85 ? 13.420 -6.783 -13.079 1.00 61.00 85 GLU A O 1
ATOM 690 N N . GLY A 1 86 ? 13.138 -5.197 -11.542 1.00 61.16 86 GLY A N 1
ATOM 691 C CA . GLY A 1 86 ? 12.608 -4.219 -12.506 1.00 61.16 86 GLY A CA 1
ATOM 692 C C . GLY A 1 86 ? 11.255 -4.574 -13.134 1.00 61.16 86 GLY A C 1
ATOM 693 O O . GLY A 1 86 ? 10.743 -3.787 -13.921 1.00 61.16 86 GLY A O 1
ATOM 694 N N . ASN A 1 87 ? 10.666 -5.718 -12.775 1.00 71.12 87 ASN A N 1
ATOM 695 C CA . ASN A 1 87 ? 9.397 -6.190 -13.313 1.00 71.12 87 ASN A CA 1
ATOM 696 C C . ASN A 1 87 ? 8.345 -6.247 -12.204 1.00 71.12 87 ASN A C 1
ATOM 698 O O . ASN A 1 87 ? 8.399 -7.108 -11.325 1.00 71.12 87 ASN A O 1
ATOM 702 N N . VAL A 1 88 ? 7.393 -5.318 -12.274 1.00 82.00 88 VAL A N 1
ATOM 703 C CA . VAL A 1 88 ? 6.109 -5.400 -11.570 1.00 82.00 88 VAL A CA 1
ATOM 704 C C . VAL A 1 88 ? 5.188 -6.233 -12.451 1.00 82.00 88 VAL A C 1
ATOM 706 O O . VAL A 1 88 ? 5.058 -5.939 -13.640 1.00 82.00 88 VAL A O 1
ATOM 709 N N . ASP A 1 89 ? 4.594 -7.297 -11.913 1.00 85.69 89 ASP A N 1
ATOM 710 C CA . ASP A 1 89 ? 3.653 -8.091 -12.703 1.00 85.69 89 ASP A CA 1
ATOM 711 C C . ASP A 1 89 ? 2.343 -7.321 -12.956 1.00 85.69 89 ASP A C 1
ATOM 713 O O . ASP A 1 89 ? 2.007 -6.371 -12.247 1.00 85.69 89 ASP A O 1
ATOM 717 N N . GLU A 1 90 ? 1.590 -7.718 -13.983 1.00 87.81 90 GLU A N 1
ATOM 718 C CA . GLU A 1 90 ? 0.357 -7.022 -14.370 1.00 87.81 90 GLU A CA 1
ATOM 719 C C . GLU A 1 90 ? -0.671 -6.965 -13.229 1.00 87.81 90 GLU A C 1
ATOM 721 O O . GLU A 1 90 ? -1.317 -5.940 -13.036 1.00 87.81 90 GLU A O 1
ATOM 726 N N . LYS A 1 91 ? -0.798 -8.021 -12.416 1.00 87.69 91 LYS A N 1
ATOM 727 C CA . LYS A 1 91 ? -1.763 -8.055 -11.305 1.00 87.69 91 LYS A CA 1
ATOM 728 C C . LYS A 1 91 ? -1.358 -7.103 -10.185 1.00 87.69 91 LYS A C 1
ATOM 730 O O . LYS A 1 91 ? -2.211 -6.431 -9.612 1.00 87.69 91 LYS A O 1
ATOM 735 N N . GLN A 1 92 ? -0.067 -7.036 -9.882 1.00 88.62 92 GLN A N 1
ATOM 736 C CA . GLN A 1 92 ? 0.510 -6.102 -8.923 1.00 88.62 92 GLN A CA 1
ATOM 737 C C . GLN A 1 92 ? 0.337 -4.653 -9.380 1.00 88.62 92 GLN A C 1
ATOM 739 O O . GLN A 1 92 ? -0.089 -3.804 -8.599 1.00 88.62 92 GLN A O 1
ATOM 744 N N . TYR A 1 93 ? 0.625 -4.387 -10.655 1.00 91.31 93 TYR A N 1
ATOM 745 C CA . TYR A 1 93 ? 0.430 -3.075 -11.256 1.00 91.31 93 TYR A CA 1
ATOM 746 C C . TYR A 1 93 ? -1.038 -2.649 -11.183 1.00 91.31 93 TYR A C 1
ATOM 748 O O . TYR A 1 93 ? -1.340 -1.567 -10.682 1.00 91.31 93 TYR A O 1
ATOM 756 N N . LEU A 1 94 ? -1.958 -3.526 -11.599 1.00 92.38 94 LEU A N 1
ATOM 757 C CA . LEU A 1 94 ? -3.396 -3.271 -11.530 1.00 92.38 94 LEU A CA 1
ATOM 758 C C . LEU A 1 94 ? -3.860 -3.009 -10.096 1.00 92.38 94 LEU A C 1
ATOM 760 O O . LEU A 1 94 ? -4.644 -2.093 -9.882 1.00 92.38 94 LEU A O 1
ATOM 764 N N . ALA A 1 95 ? -3.329 -3.723 -9.101 1.00 90.88 95 ALA A N 1
ATOM 765 C CA . ALA A 1 95 ? -3.654 -3.462 -7.702 1.00 90.88 95 ALA A CA 1
ATOM 766 C C . ALA A 1 95 ? -3.210 -2.054 -7.244 1.00 90.88 95 ALA A C 1
ATOM 768 O O . ALA A 1 95 ? -3.942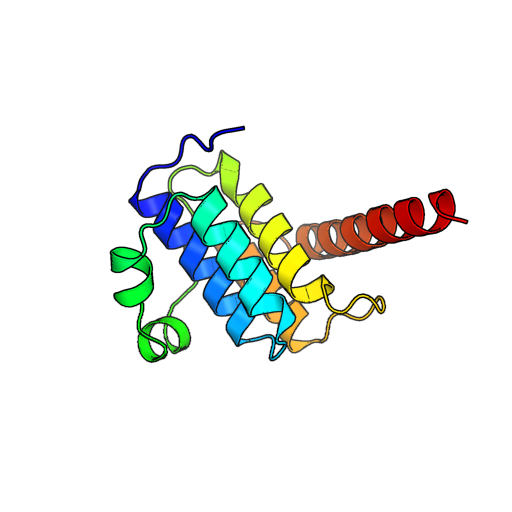 -1.383 -6.517 1.00 90.88 95 ALA A O 1
ATOM 769 N N . CYS A 1 96 ? -2.049 -1.569 -7.701 1.00 94.56 96 CYS A N 1
ATOM 770 C CA . CYS A 1 96 ? -1.620 -0.188 -7.461 1.00 94.56 96 CYS A CA 1
ATOM 771 C C . CYS A 1 96 ? -2.486 0.838 -8.207 1.00 94.56 96 CYS A C 1
ATOM 773 O O . CYS A 1 96 ? -2.750 1.907 -7.660 1.00 94.56 96 CYS A O 1
ATOM 775 N N . VAL A 1 97 ? -2.947 0.528 -9.423 1.00 96.00 97 VAL A N 1
ATOM 776 C CA . VAL A 1 97 ? -3.869 1.384 -10.191 1.00 96.00 97 VAL A CA 1
ATOM 777 C C . VAL A 1 97 ? -5.247 1.463 -9.528 1.00 96.00 97 VAL A C 1
ATOM 779 O O . VAL A 1 97 ? -5.794 2.556 -9.408 1.00 96.00 97 VAL A O 1
ATOM 782 N N . GLU A 1 98 ? -5.786 0.341 -9.045 1.00 95.19 98 GLU A N 1
ATOM 783 C CA . GLU A 1 98 ? -7.038 0.287 -8.277 1.00 95.19 98 GLU A CA 1
ATOM 784 C C . GLU A 1 98 ? -6.956 1.170 -7.027 1.00 95.19 98 GLU A C 1
ATOM 786 O O . GLU A 1 98 ? -7.816 2.027 -6.812 1.00 95.19 98 GLU A O 1
ATOM 791 N N . LEU A 1 99 ? -5.886 1.011 -6.236 1.00 96.44 99 LEU A N 1
ATOM 792 C CA . LEU A 1 99 ? -5.643 1.849 -5.065 1.00 96.44 99 LEU A CA 1
ATOM 793 C C . LEU A 1 99 ? -5.515 3.323 -5.467 1.00 96.44 99 LEU A C 1
ATOM 795 O O . LEU A 1 99 ? -6.181 4.172 -4.886 1.00 96.44 99 LEU A O 1
ATOM 799 N N . ALA A 1 100 ? -4.711 3.644 -6.483 1.00 96.81 100 ALA A N 1
ATOM 800 C CA . ALA A 1 100 ? -4.551 5.013 -6.964 1.00 96.81 100 ALA A CA 1
ATOM 801 C C . ALA A 1 100 ? -5.888 5.651 -7.366 1.00 96.81 100 ALA A C 1
ATOM 803 O O . ALA A 1 100 ? -6.129 6.801 -7.005 1.00 96.81 100 ALA A O 1
ATOM 804 N N . GLY A 1 101 ? -6.775 4.898 -8.024 1.00 96.25 101 GLY A N 1
ATOM 805 C CA . GLY A 1 101 ? -8.123 5.347 -8.365 1.00 96.25 101 GLY A CA 1
ATOM 806 C C . GLY A 1 101 ? -8.938 5.751 -7.135 1.00 96.25 101 GLY A C 1
ATOM 807 O O . GLY A 1 101 ? -9.497 6.846 -7.111 1.00 96.25 101 GLY A O 1
ATOM 808 N N . VAL A 1 102 ? -8.939 4.925 -6.083 1.00 96.38 102 VAL A N 1
ATOM 809 C CA . VAL A 1 102 ? -9.595 5.247 -4.798 1.00 96.38 102 VAL A CA 1
ATOM 810 C C . VAL A 1 102 ? -8.972 6.477 -4.132 1.00 96.38 102 VAL A C 1
ATOM 812 O O . VAL A 1 102 ? -9.670 7.291 -3.531 1.00 96.38 102 VAL A O 1
ATOM 815 N N . LEU A 1 103 ? -7.659 6.653 -4.271 1.00 96.00 103 LEU A N 1
ATOM 816 C CA . LEU A 1 103 ? -6.920 7.793 -3.727 1.00 96.00 103 LEU A CA 1
ATOM 817 C C . LEU A 1 103 ? -7.007 9.063 -4.598 1.00 96.00 103 LEU A C 1
ATOM 819 O O . LEU A 1 103 ? -6.367 10.063 -4.273 1.00 96.00 103 LEU A O 1
ATOM 823 N N . ASN A 1 104 ? -7.809 9.051 -5.670 1.00 95.19 104 ASN A N 1
ATOM 824 C CA . ASN A 1 104 ? -7.958 10.136 -6.649 1.00 95.19 104 ASN A CA 1
ATOM 825 C C . ASN A 1 104 ? -6.662 10.497 -7.402 1.00 95.19 104 ASN A C 1
ATOM 827 O O . ASN A 1 104 ? -6.447 11.648 -7.794 1.00 95.19 104 ASN A O 1
ATOM 831 N N . TYR A 1 105 ? -5.800 9.512 -7.642 1.00 96.38 105 TYR A N 1
ATOM 832 C CA . TYR A 1 105 ? -4.637 9.625 -8.515 1.00 96.38 105 TYR A CA 1
ATOM 833 C C . TYR A 1 105 ? -4.882 8.921 -9.848 1.00 96.38 105 TYR A C 1
ATOM 835 O O . TYR A 1 105 ? -5.585 7.918 -9.939 1.00 96.38 105 TYR A O 1
ATOM 843 N N . ASN A 1 106 ? -4.280 9.455 -10.908 1.00 95.56 106 ASN A N 1
ATOM 844 C CA . ASN A 1 106 ? -4.343 8.839 -12.227 1.00 95.56 106 ASN A CA 1
ATOM 845 C C . ASN A 1 106 ? -3.236 7.787 -12.409 1.00 95.56 106 ASN A C 1
ATOM 847 O O . ASN A 1 106 ? -2.274 7.717 -11.641 1.00 95.56 106 ASN A O 1
ATOM 851 N N . GLN A 1 107 ? -3.358 7.001 -13.477 1.00 95.69 107 GLN A N 1
ATOM 852 C CA . GLN A 1 107 ? -2.389 5.968 -13.842 1.00 95.69 107 GLN A CA 1
ATOM 853 C C . GLN A 1 107 ? -0.958 6.517 -14.005 1.00 95.69 107 GLN A C 1
ATOM 855 O O . GLN A 1 107 ? -0.012 5.897 -13.534 1.00 95.69 107 GLN A O 1
ATOM 860 N N . GLN A 1 108 ? -0.794 7.727 -14.556 1.00 96.50 108 GLN A N 1
ATOM 861 C CA . GLN A 1 108 ? 0.530 8.344 -14.725 1.00 96.50 108 GLN A CA 1
ATOM 862 C C . GLN A 1 108 ? 1.250 8.575 -13.388 1.00 96.50 108 GL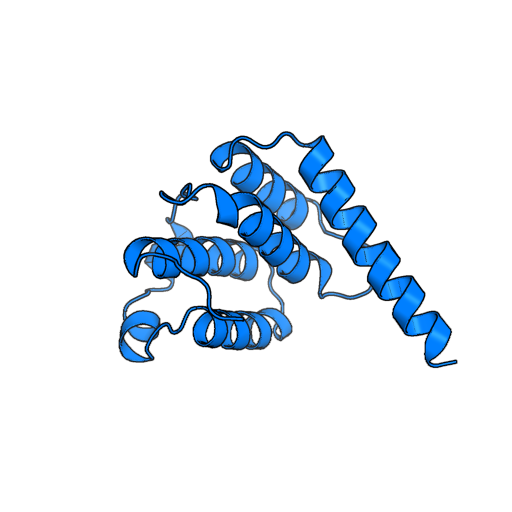N A C 1
ATOM 864 O O . GLN A 1 108 ? 2.480 8.545 -13.336 1.00 96.50 108 GLN A O 1
ATOM 869 N N . THR A 1 109 ? 0.515 8.826 -12.301 1.00 96.31 109 THR A N 1
ATOM 870 C CA . THR A 1 109 ? 1.100 8.923 -10.958 1.00 96.31 109 THR A CA 1
ATOM 871 C C . THR A 1 109 ? 1.663 7.577 -10.508 1.00 96.31 109 THR A C 1
ATOM 873 O O . THR A 1 109 ? 2.750 7.541 -9.931 1.00 96.31 109 THR A O 1
ATOM 876 N N . VAL A 1 110 ? 0.969 6.474 -10.798 1.00 95.50 110 VAL A N 1
ATOM 877 C CA . VAL A 1 110 ? 1.446 5.115 -10.494 1.00 95.50 110 VAL A CA 1
ATOM 878 C C . VAL A 1 110 ? 2.722 4.822 -11.274 1.00 95.50 110 VAL A C 1
ATOM 880 O O . VAL A 1 110 ? 3.732 4.474 -10.664 1.00 95.50 110 VAL A O 1
ATOM 883 N N . ASP A 1 111 ? 2.704 5.064 -12.587 1.00 94.56 111 ASP A N 1
ATOM 884 C CA . ASP A 1 111 ? 3.850 4.844 -13.477 1.00 94.56 111 ASP A CA 1
ATOM 885 C C . ASP A 1 111 ? 5.095 5.587 -12.971 1.00 94.56 111 ASP A C 1
ATOM 887 O O . ASP A 1 111 ? 6.142 4.981 -12.739 1.00 94.56 111 ASP A O 1
ATOM 891 N N . LYS A 1 112 ? 4.957 6.886 -12.672 1.00 95.50 112 LYS A N 1
ATOM 892 C CA . LYS A 1 112 ? 6.049 7.707 -12.123 1.00 95.50 112 LYS A CA 1
ATOM 893 C C . LYS A 1 112 ? 6.547 7.203 -10.774 1.00 95.50 112 LYS A C 1
ATOM 895 O O . LYS A 1 112 ? 7.741 7.273 -10.491 1.00 95.50 112 LYS A O 1
ATOM 900 N N . THR A 1 113 ? 5.651 6.723 -9.915 1.00 94.75 113 THR A N 1
ATOM 901 C CA . THR A 1 113 ? 6.029 6.212 -8.590 1.00 94.75 113 THR A CA 1
ATOM 902 C C . THR A 1 113 ? 6.867 4.936 -8.721 1.00 94.75 113 THR A C 1
ATOM 904 O O . THR A 1 113 ? 7.889 4.801 -8.045 1.00 94.75 113 THR A O 1
ATOM 907 N N . ILE A 1 114 ? 6.499 4.042 -9.644 1.00 92.56 114 ILE A N 1
ATOM 908 C CA . ILE A 1 114 ? 7.259 2.826 -9.969 1.00 92.56 114 ILE A CA 1
ATOM 909 C C . ILE A 1 114 ? 8.621 3.175 -10.588 1.00 92.56 114 ILE A C 1
ATOM 911 O O . ILE A 1 114 ? 9.653 2.663 -10.144 1.00 92.56 114 ILE A O 1
ATOM 915 N N . GLU A 1 115 ? 8.653 4.077 -11.572 1.00 91.69 115 GLU A N 1
ATOM 916 C CA . GLU A 1 115 ? 9.896 4.537 -12.205 1.00 91.69 115 GLU A CA 1
ATOM 917 C C . GLU A 1 115 ? 10.876 5.117 -11.176 1.00 91.69 115 GLU A C 1
ATOM 919 O O . GLU A 1 115 ? 12.048 4.721 -11.133 1.00 91.69 115 GLU A O 1
ATOM 924 N N . ASN A 1 116 ? 10.380 5.993 -10.296 1.00 91.75 116 ASN A N 1
ATOM 925 C CA . ASN A 1 116 ? 11.160 6.605 -9.222 1.00 91.75 116 ASN A CA 1
ATOM 926 C C . ASN A 1 116 ? 11.747 5.553 -8.271 1.00 91.75 116 ASN A C 1
ATOM 928 O O . ASN A 1 116 ? 12.924 5.637 -7.909 1.00 91.75 116 ASN A O 1
ATOM 932 N N . PHE A 1 117 ? 10.961 4.542 -7.884 1.00 90.94 117 PHE A N 1
ATOM 933 C CA . PHE A 1 117 ? 11.435 3.454 -7.027 1.00 90.94 117 PHE A CA 1
ATOM 934 C C . PHE A 1 117 ? 12.643 2.731 -7.647 1.00 90.94 117 PHE A C 1
ATOM 936 O O . PHE A 1 117 ? 13.676 2.538 -6.989 1.00 90.94 117 PHE A O 1
ATOM 943 N N . PHE A 1 118 ? 12.552 2.363 -8.928 1.00 88.75 118 PHE A N 1
ATOM 944 C CA . PHE A 1 118 ? 13.641 1.670 -9.617 1.00 88.75 118 PHE A CA 1
ATOM 945 C C . PHE A 1 118 ? 14.838 2.578 -9.904 1.00 88.75 118 PHE A C 1
ATOM 947 O O . PHE A 1 118 ? 15.977 2.110 -9.896 1.00 88.75 118 PHE A O 1
ATOM 954 N N . GLU A 1 119 ? 14.637 3.874 -10.145 1.00 89.50 119 GLU A N 1
ATOM 955 C CA . GLU A 1 119 ? 15.740 4.830 -10.270 1.00 89.50 119 GLU A CA 1
ATOM 956 C C . GLU A 1 119 ? 16.532 4.960 -8.959 1.00 89.50 119 GLU A C 1
ATOM 958 O O . GLU A 1 119 ? 17.764 4.878 -8.968 1.00 89.50 119 GLU A O 1
ATOM 963 N N . ILE A 1 120 ? 15.844 5.093 -7.819 1.00 86.19 120 ILE A N 1
ATOM 964 C CA . ILE A 1 120 ? 16.479 5.152 -6.493 1.00 86.19 120 ILE A CA 1
ATOM 965 C C . ILE A 1 120 ? 17.240 3.855 -6.202 1.00 86.19 120 ILE A C 1
ATOM 967 O O . ILE A 1 120 ? 18.392 3.902 -5.763 1.00 86.19 120 ILE A O 1
ATOM 971 N N . SER A 1 121 ? 16.629 2.703 -6.483 1.00 84.25 121 SER A N 1
ATOM 972 C CA . SER A 1 121 ? 17.254 1.391 -6.284 1.00 84.25 121 SER A CA 1
ATOM 973 C C . SER A 1 121 ? 18.519 1.225 -7.137 1.00 84.25 121 SER A C 1
ATOM 975 O O . SER A 1 121 ? 19.566 0.835 -6.619 1.00 84.25 121 SER A O 1
ATOM 977 N N . ARG A 1 122 ? 18.477 1.631 -8.416 1.00 84.94 122 ARG A N 1
ATOM 978 C CA . ARG A 1 122 ? 19.652 1.638 -9.309 1.00 84.94 122 ARG A CA 1
ATOM 979 C C . ARG A 1 122 ? 20.776 2.533 -8.783 1.00 84.94 122 ARG A C 1
ATOM 981 O O . ARG A 1 122 ? 21.920 2.088 -8.712 1.00 84.94 122 ARG A O 1
ATOM 988 N N . LYS A 1 123 ? 20.460 3.764 -8.359 1.00 86.50 123 LYS A N 1
ATOM 989 C CA . LYS A 1 123 ? 21.448 4.703 -7.789 1.00 86.50 123 LYS A CA 1
ATOM 990 C C . LYS A 1 123 ? 22.109 4.165 -6.516 1.00 86.50 123 LYS A C 1
ATOM 992 O O . LYS A 1 123 ? 23.284 4.440 -6.288 1.00 86.50 123 LYS A O 1
ATOM 997 N N . ARG A 1 124 ? 21.379 3.416 -5.679 1.00 80.31 124 ARG A N 1
ATOM 998 C CA . ARG A 1 124 ? 21.934 2.778 -4.469 1.00 80.31 124 ARG A CA 1
ATOM 999 C C . ARG A 1 124 ? 22.904 1.650 -4.816 1.00 80.31 124 ARG A C 1
ATOM 1001 O O . ARG A 1 124 ? 23.996 1.616 -4.261 1.00 80.31 124 ARG A O 1
ATOM 1008 N N . ASN A 1 125 ? 22.550 0.796 -5.774 1.00 73.25 125 ASN A N 1
ATOM 1009 C CA . ASN A 1 125 ? 23.408 -0.317 -6.188 1.00 73.25 125 ASN A CA 1
ATOM 1010 C C . ASN A 1 125 ? 24.715 0.158 -6.845 1.00 73.25 125 ASN A C 1
ATOM 1012 O O . ASN A 1 125 ? 25.753 -0.456 -6.639 1.00 73.25 125 ASN A O 1
ATOM 1016 N N . GLN A 1 126 ? 24.694 1.283 -7.567 1.00 75.88 126 GLN A N 1
ATOM 1017 C CA . GLN A 1 126 ? 25.894 1.869 -8.182 1.00 75.88 126 GLN A CA 1
ATOM 1018 C C . GLN A 1 126 ? 26.890 2.486 -7.187 1.00 75.88 126 GLN A C 1
ATOM 1020 O O . GLN A 1 126 ? 28.047 2.644 -7.540 1.00 75.88 126 GLN A O 1
ATOM 1025 N N . LYS A 1 127 ? 26.466 2.870 -5.973 1.00 69.06 127 LYS A N 1
ATOM 1026 C CA . LYS A 1 127 ? 27.352 3.474 -4.955 1.00 69.06 127 LYS A CA 1
ATOM 1027 C C . LYS A 1 127 ? 28.052 2.453 -4.053 1.00 69.06 127 LYS A C 1
ATOM 1029 O O . LYS A 1 127 ? 28.957 2.831 -3.316 1.00 69.06 127 LYS A O 1
ATOM 1034 N N . ASN A 1 128 ? 27.600 1.201 -4.077 1.00 53.53 128 ASN A N 1
ATOM 1035 C CA . ASN A 1 128 ? 28.168 0.096 -3.298 1.00 53.53 128 ASN A CA 1
ATOM 1036 C C . ASN A 1 128 ? 29.156 -0.763 -4.119 1.00 53.53 128 ASN A C 1
ATOM 1038 O O . ASN A 1 128 ? 29.649 -1.767 -3.607 1.00 53.53 128 ASN A O 1
ATOM 1042 N N . HIS A 1 129 ? 29.426 -0.365 -5.367 1.00 44.00 129 HIS A N 1
ATOM 1043 C CA . HIS A 1 129 ? 30.458 -0.884 -6.267 1.00 44.00 129 HIS A CA 1
ATOM 1044 C C . HIS A 1 129 ? 31.486 0.213 -6.549 1.00 44.00 129 HIS A C 1
ATOM 1046 O O . HIS A 1 129 ? 32.654 -0.153 -6.803 1.00 44.00 129 HIS A O 1
#

Secondary structure (DSSP, 8-state):
------HHHHHHHHHHHHHHHHHS--THHHHHHHHHHHHTT--HHHHHHS-HHHHHTPPP---SSGGGHHHHHHHHHHHHHTTSSS---HHHHHHHHHHHHHTT--HHHHHHHHHH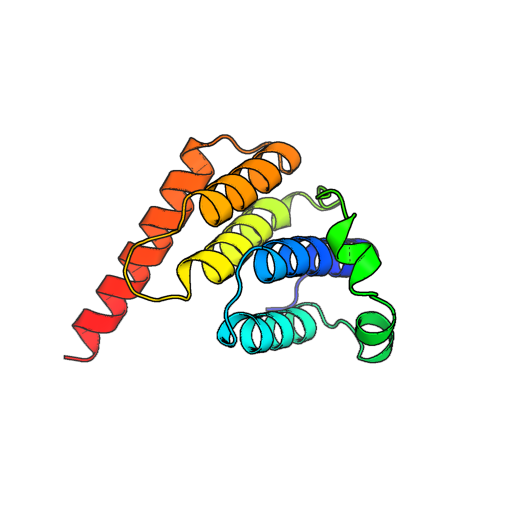HHHHHHHHHHH--

Radius of gyration: 14.5 Å; chains: 1; bounding box: 43×28×34 Å